Protein AF-A0A2E9NKI4-F1 (afdb_monomer_lite)

pLDDT: mean 85.31, std 16.9, range [49.91, 98.75]

Foldseek 3Di:
DDPVPDDPCVVPPPPPCPVVVVVVVVVVVVLVCLLVVLLVLCVVQVNDLVSSCVVVVHDSVVSVVSCVVSVNVVVNVVVVVD

Secondary structure (DSSP, 8-state):
--GGGS-HHHHS------HHHHHHHHHHHHHHHHHHHHHHHHHHTTT-HHHHHHHTTS-HHHHHHHHHHTTHHHHHHHHHT-

Radius of gyration: 22.03 Å; chains: 1; bounding box: 31×39×62 Å

Sequence (82 aa):
MTDEDLPIEYHLAPLDTGADGNEDRLQKACDTFERNFILRALERSEWNVSATARYLGIPLSTLKHKMGRLEIRELARRLRGA

Structure (mmCIF, N/CA/C/O backbone):
data_AF-A0A2E9NKI4-F1
#
_entry.id   AF-A0A2E9NKI4-F1
#
loop_
_atom_site.group_PDB
_atom_site.id
_atom_site.type_symbol
_atom_site.label_atom_id
_atom_site.label_alt_id
_atom_site.label_comp_id
_atom_site.label_asym_id
_atom_site.label_entity_id
_atom_site.label_seq_id
_atom_site.pdbx_PDB_ins_code
_atom_site.Cartn_x
_atom_site.Cartn_y
_atom_site.Cartn_z
_atom_site.occupancy
_atom_site.B_iso_or_equiv
_atom_site.auth_seq_id
_atom_site.auth_comp_id
_atom_site.auth_asym_id
_atom_site.auth_atom_id
_atom_site.pdbx_PDB_model_num
ATOM 1 N N . MET A 1 1 ? 14.110 -23.440 -52.724 1.00 49.91 1 MET A N 1
ATOM 2 C CA . MET A 1 1 ? 14.117 -22.041 -52.266 1.00 49.91 1 MET A CA 1
ATOM 3 C C . MET A 1 1 ? 15.373 -21.886 -51.448 1.00 49.91 1 MET A C 1
ATOM 5 O O . MET A 1 1 ? 15.522 -22.598 -50.463 1.00 49.91 1 MET A O 1
ATOM 9 N N . THR A 1 2 ? 16.331 -21.141 -51.986 1.00 58.47 2 THR A N 1
ATOM 10 C CA . THR A 1 2 ? 17.610 -20.835 -51.343 1.00 58.47 2 THR A CA 1
ATOM 11 C C . THR A 1 2 ? 17.385 -19.724 -50.322 1.00 58.47 2 THR A C 1
ATOM 13 O O . THR A 1 2 ? 16.517 -18.879 -50.520 1.00 58.47 2 THR A O 1
ATOM 16 N N . ASP A 1 3 ? 18.141 -19.752 -49.228 1.00 57.03 3 ASP A N 1
ATOM 17 C CA . ASP A 1 3 ? 18.037 -18.830 -48.082 1.00 57.03 3 ASP A CA 1
ATOM 18 C C . ASP A 1 3 ? 18.122 -17.332 -48.481 1.00 57.03 3 ASP A C 1
ATOM 20 O O . ASP A 1 3 ? 17.669 -16.460 -47.750 1.00 57.03 3 ASP A O 1
ATOM 24 N N . GLU A 1 4 ? 18.637 -17.041 -49.682 1.00 63.56 4 GLU A N 1
ATOM 25 C CA . GLU A 1 4 ? 18.862 -15.704 -50.256 1.00 63.56 4 GLU A CA 1
ATOM 26 C C . GLU A 1 4 ? 17.604 -14.934 -50.700 1.00 63.56 4 GLU A C 1
ATOM 28 O O . GLU A 1 4 ? 17.691 -13.729 -50.922 1.00 63.56 4 GLU A O 1
ATOM 33 N N . ASP A 1 5 ? 16.441 -15.581 -50.829 1.00 71.44 5 ASP A N 1
ATOM 34 C CA . ASP A 1 5 ? 15.204 -14.916 -51.289 1.00 71.44 5 ASP A CA 1
ATOM 35 C C . ASP A 1 5 ? 14.343 -14.354 -50.144 1.00 71.44 5 ASP A C 1
ATOM 37 O O . ASP A 1 5 ? 13.251 -13.821 -50.372 1.00 71.44 5 ASP A O 1
ATOM 41 N N . LEU A 1 6 ? 14.784 -14.496 -48.891 1.00 73.50 6 LEU A N 1
ATOM 42 C CA . LEU A 1 6 ? 14.006 -14.020 -47.754 1.00 73.50 6 LEU A CA 1
ATOM 43 C C . LEU A 1 6 ? 14.200 -12.492 -47.586 1.00 73.50 6 LEU A C 1
ATOM 45 O O . LEU A 1 6 ? 15.330 -12.007 -47.634 1.00 73.50 6 LEU A O 1
ATOM 49 N N . PRO A 1 7 ? 13.130 -11.695 -47.392 1.00 76.31 7 PRO A N 1
ATOM 50 C CA . PRO A 1 7 ? 13.256 -10.245 -47.266 1.00 76.31 7 PRO A CA 1
ATOM 51 C C . PRO A 1 7 ? 14.218 -9.841 -46.143 1.00 76.31 7 PRO A C 1
ATOM 53 O O . PRO A 1 7 ? 14.296 -10.503 -45.102 1.00 76.31 7 PRO A O 1
ATOM 56 N N . ILE A 1 8 ? 14.938 -8.733 -46.345 1.00 66.12 8 ILE A N 1
ATOM 57 C CA . ILE A 1 8 ? 15.954 -8.231 -45.406 1.00 66.12 8 ILE A CA 1
ATOM 58 C C . ILE A 1 8 ? 15.360 -8.036 -44.004 1.00 66.12 8 ILE A C 1
ATOM 60 O O . ILE A 1 8 ? 16.049 -8.300 -43.021 1.00 66.12 8 ILE A O 1
ATOM 64 N N . GLU A 1 9 ? 14.078 -7.666 -43.886 1.00 64.19 9 GLU A N 1
ATOM 65 C CA . GLU A 1 9 ? 13.423 -7.500 -42.581 1.00 64.19 9 GLU A CA 1
ATOM 66 C C . GLU A 1 9 ? 13.383 -8.798 -41.756 1.00 64.19 9 GLU A C 1
ATOM 68 O O . GLU A 1 9 ? 13.405 -8.746 -40.528 1.00 64.19 9 GLU A O 1
ATOM 73 N N . TYR A 1 10 ? 13.370 -9.960 -42.412 1.00 66.06 10 TYR A N 1
ATOM 74 C CA . TYR A 1 10 ? 13.371 -11.271 -41.759 1.00 66.06 10 TYR A CA 1
ATOM 75 C C . TYR A 1 10 ? 14.777 -11.793 -41.446 1.00 66.06 10 TYR A C 1
ATOM 77 O O . TYR A 1 10 ? 14.932 -12.572 -40.511 1.00 66.06 10 TYR A O 1
ATOM 85 N N . HIS A 1 11 ? 15.801 -11.340 -42.173 1.00 67.75 11 HIS A N 1
ATOM 86 C CA . HIS A 1 11 ? 17.207 -11.608 -41.840 1.00 67.75 11 HIS A CA 1
ATOM 87 C C . HIS A 1 11 ? 17.671 -10.791 -40.634 1.00 67.75 11 HIS A C 1
ATOM 89 O O . HIS A 1 11 ? 18.529 -11.216 -39.863 1.00 67.75 11 HIS A O 1
ATOM 95 N N . LEU A 1 12 ? 17.118 -9.584 -40.513 1.00 59.44 12 LEU A N 1
ATOM 96 C CA . LEU A 1 12 ? 17.477 -8.610 -39.497 1.00 59.44 12 LEU A CA 1
ATOM 97 C C . LEU A 1 12 ? 16.594 -8.647 -38.277 1.00 59.44 12 LEU A C 1
ATOM 99 O O . LEU A 1 12 ? 16.904 -7.861 -37.393 1.00 59.44 12 LEU A O 1
ATOM 103 N N . ALA A 1 13 ? 15.547 -9.482 -38.218 1.00 55.53 13 ALA A N 1
ATOM 104 C CA . ALA A 1 13 ? 14.767 -9.653 -37.004 1.00 55.53 13 ALA A CA 1
ATOM 105 C C . ALA A 1 13 ? 15.749 -10.053 -35.906 1.00 55.53 13 ALA A C 1
ATOM 107 O O . ALA A 1 13 ? 16.156 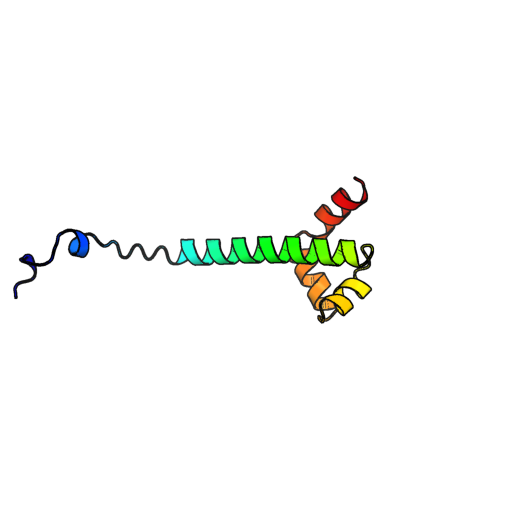-11.219 -35.840 1.00 55.53 13 ALA A O 1
ATOM 108 N N . PRO A 1 14 ? 16.167 -9.113 -35.040 1.00 55.09 14 PRO A N 1
ATOM 109 C CA . PRO A 1 14 ? 16.902 -9.524 -33.891 1.00 55.09 14 PRO A CA 1
ATOM 110 C C . PRO A 1 14 ? 15.796 -10.230 -33.124 1.00 55.09 14 PRO A C 1
ATOM 112 O O . PRO A 1 14 ? 14.792 -9.628 -32.725 1.00 55.09 14 PRO A O 1
ATOM 115 N N . LEU A 1 15 ? 15.951 -11.529 -32.915 1.00 55.41 15 LEU A N 1
ATOM 116 C CA . LEU A 1 15 ? 15.474 -12.090 -31.671 1.00 55.41 15 LEU A CA 1
ATOM 117 C C . LEU A 1 15 ? 16.292 -11.376 -30.591 1.00 55.41 15 LEU A C 1
ATOM 119 O O . LEU A 1 15 ? 17.204 -11.942 -30.002 1.00 55.41 15 LEU A O 1
ATOM 123 N N . ASP A 1 16 ? 15.989 -10.094 -30.371 1.00 53.97 16 ASP A N 1
ATOM 124 C CA . ASP A 1 16 ? 16.292 -9.376 -29.161 1.00 53.97 16 ASP A CA 1
ATOM 125 C C . ASP A 1 16 ? 15.331 -10.001 -28.160 1.00 53.97 16 ASP A C 1
ATOM 127 O O . ASP A 1 16 ? 14.319 -9.444 -27.736 1.00 53.97 16 ASP A O 1
ATOM 131 N N . THR A 1 17 ? 15.635 -11.247 -27.810 1.00 53.31 17 THR A N 1
ATOM 132 C CA . THR A 1 17 ? 15.240 -11.857 -26.563 1.00 53.31 17 THR A CA 1
ATOM 133 C C . THR A 1 17 ? 15.990 -11.117 -25.463 1.00 53.31 17 THR A C 1
ATOM 135 O O . THR A 1 17 ? 16.701 -11.716 -24.668 1.00 53.31 17 THR A O 1
ATOM 138 N N . GLY A 1 18 ? 15.786 -9.802 -25.367 1.00 50.38 18 GLY A N 1
ATOM 139 C CA . GLY A 1 18 ? 15.795 -9.089 -24.105 1.00 50.38 18 GLY A CA 1
ATOM 140 C C . GLY A 1 18 ? 14.557 -9.523 -23.325 1.00 50.38 18 GLY A C 1
ATOM 141 O O . GLY A 1 18 ? 13.690 -8.708 -23.016 1.00 50.38 18 GLY A O 1
ATOM 142 N N . ALA A 1 19 ? 14.436 -10.828 -23.066 1.00 53.22 19 ALA A N 1
ATOM 143 C CA . ALA A 1 19 ? 13.375 -11.402 -22.253 1.00 53.22 19 ALA A CA 1
ATOM 144 C C . ALA A 1 19 ? 13.398 -10.774 -20.847 1.00 53.22 19 ALA A C 1
ATOM 146 O O . ALA A 1 19 ? 12.340 -10.489 -20.288 1.00 53.22 19 ALA A O 1
ATOM 147 N N . ASP A 1 20 ? 14.590 -10.407 -20.365 1.00 54.56 20 ASP A N 1
ATOM 148 C CA . ASP A 1 20 ? 14.798 -9.706 -19.095 1.00 54.56 20 ASP A CA 1
ATOM 149 C C . ASP A 1 20 ? 14.125 -8.320 -19.056 1.00 54.56 20 ASP A C 1
ATOM 151 O O . ASP A 1 20 ? 13.533 -7.924 -18.054 1.00 54.56 20 ASP A O 1
ATOM 155 N N . GLY A 1 21 ? 14.120 -7.578 -20.170 1.00 58.12 21 GLY A N 1
ATOM 156 C CA . GLY A 1 21 ? 13.584 -6.214 -20.204 1.00 58.12 21 GLY A CA 1
ATOM 157 C C . GLY A 1 21 ? 12.055 -6.132 -20.189 1.00 58.12 21 GLY A C 1
ATOM 158 O O . GLY A 1 21 ? 11.501 -5.096 -19.809 1.00 58.12 21 GLY A O 1
ATOM 159 N N . ASN A 1 22 ? 11.353 -7.183 -20.620 1.00 61.72 22 ASN A N 1
ATOM 160 C CA . ASN A 1 22 ? 9.889 -7.184 -20.677 1.00 61.72 22 ASN A CA 1
ATOM 161 C C . ASN A 1 22 ? 9.265 -7.667 -19.360 1.00 61.72 22 ASN A C 1
ATOM 163 O O . ASN A 1 22 ? 8.265 -7.100 -18.911 1.00 61.72 22 ASN A O 1
ATOM 167 N N . GLU A 1 23 ? 9.887 -8.656 -18.715 1.00 66.12 23 GLU A N 1
ATOM 168 C CA . GLU A 1 23 ? 9.468 -9.155 -17.402 1.00 66.12 23 GLU A CA 1
ATOM 169 C C . GLU A 1 23 ? 9.630 -8.065 -16.326 1.00 66.12 23 GLU A C 1
ATOM 171 O O . GLU A 1 23 ? 8.688 -7.786 -15.579 1.00 66.12 23 GLU A O 1
ATOM 176 N N . ASP A 1 24 ? 10.736 -7.310 -16.370 1.00 80.94 24 ASP A N 1
ATOM 177 C CA . ASP A 1 24 ? 10.961 -6.143 -15.507 1.00 80.94 24 ASP A CA 1
ATOM 178 C C . ASP A 1 24 ? 9.920 -5.030 -15.713 1.00 80.94 24 ASP A C 1
ATOM 180 O O . ASP A 1 24 ? 9.470 -4.383 -14.759 1.00 80.94 24 ASP A O 1
ATOM 184 N N . ARG A 1 25 ? 9.488 -4.790 -16.960 1.00 89.50 25 ARG A N 1
ATOM 185 C CA . ARG A 1 25 ? 8.466 -3.774 -17.273 1.00 89.50 25 ARG A CA 1
ATOM 186 C C . ARG A 1 25 ? 7.093 -4.180 -16.760 1.00 89.50 25 ARG A C 1
ATOM 188 O O . ARG A 1 25 ? 6.408 -3.342 -16.167 1.00 89.50 25 ARG A O 1
ATOM 195 N N . LEU A 1 26 ? 6.700 -5.438 -16.966 1.00 90.12 26 LEU A N 1
ATOM 196 C CA . LEU A 1 26 ? 5.433 -5.954 -16.456 1.00 90.12 26 LEU A CA 1
ATOM 197 C C . LEU A 1 26 ? 5.419 -5.912 -14.929 1.00 90.12 26 LEU A C 1
ATOM 199 O O . LEU A 1 26 ? 4.474 -5.380 -14.347 1.00 90.12 26 LEU A O 1
ATOM 203 N N . GLN A 1 27 ? 6.482 -6.392 -14.281 1.00 91.25 27 GLN A N 1
ATOM 204 C CA . GLN A 1 27 ? 6.572 -6.388 -12.825 1.00 91.25 27 GLN A CA 1
ATOM 205 C C . GLN A 1 27 ? 6.493 -4.962 -12.269 1.00 91.25 27 GLN A C 1
ATOM 207 O O . GLN A 1 27 ? 5.706 -4.694 -11.362 1.00 91.25 27 GLN A O 1
ATOM 212 N N . LYS A 1 28 ? 7.211 -4.007 -12.871 1.00 93.19 28 LYS A N 1
ATOM 213 C CA . LYS A 1 28 ? 7.155 -2.593 -12.476 1.00 93.19 28 LYS A CA 1
ATOM 214 C C . LYS A 1 28 ? 5.765 -1.979 -12.656 1.00 93.19 28 LYS A C 1
ATOM 216 O O . LYS A 1 28 ? 5.328 -1.187 -11.812 1.00 93.19 28 LYS A O 1
ATOM 221 N N . ALA A 1 29 ? 5.0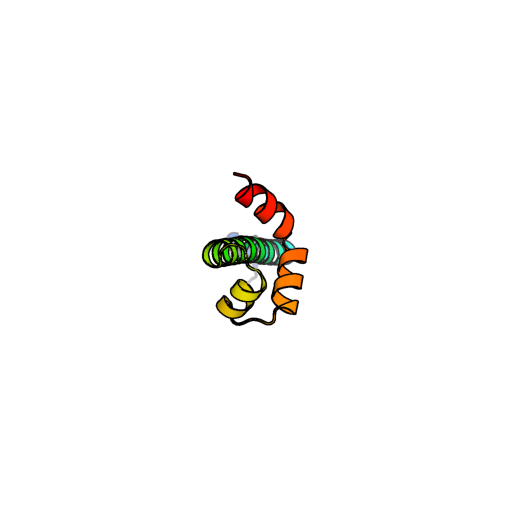66 -2.320 -13.738 1.00 94.81 29 ALA A N 1
ATOM 222 C CA . ALA A 1 29 ? 3.697 -1.874 -13.971 1.00 94.81 29 ALA A CA 1
ATOM 223 C C . ALA A 1 29 ? 2.741 -2.457 -12.917 1.00 94.81 29 ALA A C 1
ATOM 225 O O . ALA A 1 29 ? 1.974 -1.706 -12.309 1.00 94.81 29 ALA A O 1
ATOM 226 N N . CYS A 1 30 ? 2.850 -3.758 -12.637 1.00 96.50 30 CYS A N 1
ATOM 227 C CA . CYS A 1 30 ? 2.086 -4.450 -11.602 1.00 96.50 30 CYS A CA 1
ATOM 228 C C . CYS A 1 30 ? 2.332 -3.852 -10.214 1.00 96.50 30 CYS A C 1
ATOM 230 O O . CYS A 1 30 ? 1.372 -3.530 -9.520 1.00 96.50 30 CYS A O 1
ATOM 232 N N . ASP A 1 31 ? 3.587 -3.622 -9.829 1.00 96.25 31 ASP A N 1
ATOM 233 C CA . ASP A 1 31 ? 3.942 -3.018 -8.541 1.00 96.25 31 ASP A CA 1
ATOM 234 C C . ASP A 1 31 ? 3.393 -1.596 -8.415 1.00 96.25 31 ASP A C 1
ATOM 236 O O . ASP A 1 31 ? 2.909 -1.190 -7.357 1.00 96.25 31 ASP A O 1
ATOM 240 N N . THR A 1 32 ? 3.435 -0.824 -9.502 1.00 96.62 32 THR A N 1
ATOM 241 C CA . THR A 1 32 ? 2.883 0.534 -9.531 1.00 96.62 32 THR A CA 1
ATOM 242 C C . THR A 1 32 ? 1.368 0.515 -9.384 1.00 96.62 32 THR A C 1
ATOM 244 O O . THR A 1 32 ? 0.825 1.273 -8.577 1.00 96.62 32 THR A O 1
ATOM 247 N N . PHE A 1 33 ? 0.680 -0.359 -10.117 1.00 97.75 33 PHE A N 1
ATOM 248 C CA . PHE A 1 33 ? -0.760 -0.534 -9.989 1.00 97.75 33 PHE A CA 1
ATOM 249 C C . PHE A 1 33 ? -1.135 -0.993 -8.579 1.00 97.75 33 PHE A C 1
ATOM 251 O O . PHE A 1 33 ? -1.935 -0.334 -7.918 1.00 97.75 33 PHE A O 1
ATOM 258 N N . GLU A 1 34 ? -0.514 -2.068 -8.092 1.00 97.88 34 GLU A N 1
ATOM 259 C CA . GLU A 1 34 ? -0.783 -2.652 -6.780 1.00 97.88 34 GLU A CA 1
ATOM 260 C C . GLU A 1 34 ? -0.570 -1.615 -5.676 1.00 97.88 34 GLU A C 1
ATOM 262 O O . GLU A 1 34 ? -1.401 -1.480 -4.774 1.00 97.88 34 GLU A O 1
ATOM 267 N N . ARG A 1 35 ? 0.489 -0.804 -5.792 1.00 98.12 35 ARG A N 1
ATOM 268 C CA . ARG A 1 35 ? 0.770 0.261 -4.835 1.00 98.12 35 ARG A CA 1
ATOM 269 C C . ARG A 1 35 ? -0.347 1.299 -4.779 1.00 98.12 35 ARG A C 1
ATOM 271 O O . ARG A 1 35 ? -0.855 1.609 -3.701 1.00 98.12 35 ARG A O 1
ATOM 278 N N . ASN A 1 36 ? -0.740 1.825 -5.936 1.00 97.62 36 ASN A N 1
ATOM 279 C CA . ASN A 1 36 ? -1.808 2.821 -6.036 1.00 97.62 36 ASN A CA 1
ATOM 280 C C . ASN A 1 36 ? -3.163 2.252 -5.599 1.00 97.62 36 ASN A C 1
ATOM 282 O O . ASN A 1 36 ? -3.939 2.931 -4.927 1.00 97.62 36 ASN A O 1
ATOM 286 N N . PHE A 1 37 ? -3.435 0.997 -5.944 1.00 98.25 37 PHE A N 1
ATOM 287 C CA . PHE A 1 37 ? -4.664 0.310 -5.582 1.00 98.25 37 PHE A CA 1
ATOM 288 C C . PHE A 1 37 ? -4.792 0.144 -4.062 1.00 98.25 37 PHE A C 1
ATOM 290 O O . PHE A 1 37 ? -5.825 0.494 -3.488 1.00 98.25 37 PHE A O 1
ATOM 297 N N . ILE A 1 38 ? -3.722 -0.294 -3.390 1.00 98.25 38 ILE A N 1
ATOM 298 C CA . ILE A 1 38 ? -3.686 -0.412 -1.926 1.00 98.25 38 ILE A CA 1
ATOM 299 C C . ILE A 1 38 ? -3.828 0.961 -1.254 1.00 98.25 38 ILE A C 1
ATOM 301 O O . ILE A 1 38 ? -4.554 1.068 -0.268 1.00 98.25 38 ILE A O 1
ATOM 305 N N . LEU A 1 39 ? -3.185 2.014 -1.772 1.00 97.94 39 LEU A N 1
ATOM 306 C CA . LEU A 1 39 ? -3.316 3.371 -1.221 1.00 97.94 39 LEU A CA 1
ATOM 307 C C . LEU A 1 39 ? -4.761 3.883 -1.275 1.00 97.94 39 LEU A C 1
ATOM 309 O O . LEU A 1 39 ? -5.272 4.355 -0.263 1.00 97.94 39 LEU A O 1
ATOM 313 N N . ARG A 1 40 ? -5.449 3.713 -2.409 1.00 97.75 40 ARG A N 1
ATOM 314 C CA . ARG A 1 40 ? -6.868 4.087 -2.542 1.00 97.75 40 ARG A CA 1
ATOM 315 C C . ARG A 1 40 ? -7.771 3.277 -1.611 1.00 97.75 40 ARG A C 1
ATOM 317 O O . ARG A 1 40 ? -8.726 3.805 -1.049 1.00 97.75 40 ARG A O 1
ATOM 324 N N . ALA A 1 41 ? -7.475 1.991 -1.430 1.00 98.25 41 ALA A N 1
ATOM 325 C CA . ALA A 1 41 ? -8.216 1.136 -0.507 1.00 98.25 41 ALA A CA 1
ATOM 326 C C . ALA A 1 41 ? -8.007 1.543 0.963 1.00 98.25 41 ALA A C 1
ATOM 328 O O . ALA A 1 41 ? -8.960 1.506 1.747 1.00 98.25 41 ALA A O 1
ATOM 329 N N . LEU A 1 42 ? -6.785 1.955 1.323 1.00 97.94 42 LEU A N 1
ATOM 330 C CA . LEU A 1 42 ? -6.468 2.512 2.637 1.00 97.94 42 LEU A CA 1
ATOM 331 C C . LEU A 1 42 ? -7.234 3.810 2.875 1.00 97.94 42 LEU A C 1
ATOM 333 O O . LEU A 1 42 ? -7.899 3.917 3.896 1.00 97.94 42 LEU A O 1
ATOM 337 N N . GLU A 1 43 ? -7.188 4.752 1.935 1.00 96.81 43 GLU A N 1
ATOM 338 C CA . GLU A 1 43 ? -7.918 6.022 2.020 1.00 96.81 43 GLU A CA 1
ATOM 339 C C . GLU A 1 43 ? -9.426 5.794 2.203 1.00 96.81 43 GLU A C 1
ATOM 341 O O . GLU A 1 43 ? -10.021 6.314 3.146 1.00 96.81 43 GLU A O 1
ATOM 346 N N . ARG A 1 44 ? -10.028 4.911 1.390 1.00 96.81 44 ARG A N 1
ATOM 347 C CA . ARG A 1 44 ? -11.439 4.502 1.521 1.00 96.81 44 ARG A CA 1
ATOM 348 C C . ARG A 1 44 ? -11.775 3.919 2.894 1.00 96.81 44 ARG A C 1
ATOM 350 O O . ARG A 1 44 ? -12.906 4.045 3.350 1.00 96.81 44 ARG A O 1
ATOM 357 N N . SER A 1 45 ? -10.822 3.232 3.512 1.00 97.62 45 SER A N 1
ATOM 358 C CA . SER A 1 45 ? -10.994 2.579 4.811 1.00 97.62 45 SER A CA 1
ATOM 359 C C . SER A 1 45 ? -10.477 3.445 5.963 1.00 97.62 45 SER A C 1
ATOM 361 O O . SER A 1 45 ? -10.088 2.897 6.996 1.00 97.62 45 SER A O 1
ATOM 363 N N . GLU A 1 46 ? -10.390 4.767 5.776 1.00 96.50 46 GLU A N 1
ATOM 364 C CA . GLU A 1 46 ? -9.923 5.734 6.782 1.00 96.50 46 GLU A CA 1
ATOM 365 C C . GLU A 1 46 ? -8.544 5.370 7.354 1.00 96.50 46 GLU A C 1
ATOM 367 O O . GLU A 1 46 ? -8.252 5.507 8.542 1.00 96.50 46 GLU A O 1
ATOM 372 N N . TRP A 1 47 ? -7.679 4.840 6.490 1.00 96.81 47 TRP A N 1
ATOM 373 C CA . TRP A 1 47 ? -6.331 4.372 6.803 1.00 96.81 47 TRP A CA 1
ATOM 374 C C . TRP A 1 47 ? -6.271 3.220 7.819 1.00 96.81 47 TRP A C 1
ATOM 376 O O . TRP A 1 47 ? -5.199 2.897 8.345 1.00 96.81 47 TRP A O 1
ATOM 386 N N . ASN A 1 48 ? -7.396 2.544 8.067 1.00 97.19 48 ASN A N 1
ATOM 387 C CA . ASN A 1 48 ? -7.466 1.367 8.919 1.00 97.19 48 ASN A CA 1
ATOM 388 C C . ASN A 1 48 ? -7.031 0.112 8.147 1.00 97.19 48 ASN A C 1
ATOM 390 O O . ASN A 1 48 ? -7.751 -0.417 7.297 1.00 97.19 48 ASN A O 1
ATOM 394 N N . VAL A 1 49 ? -5.852 -0.413 8.486 1.00 97.88 49 VAL A N 1
ATOM 395 C CA . VAL A 1 49 ? -5.244 -1.570 7.805 1.00 97.88 49 VAL A CA 1
ATOM 396 C C . VAL A 1 49 ? -6.107 -2.835 7.914 1.00 97.88 49 VAL A C 1
ATOM 398 O O . VAL A 1 49 ? -6.257 -3.565 6.936 1.00 97.88 49 VAL A O 1
ATOM 401 N N . SER A 1 50 ? -6.711 -3.098 9.075 1.00 98.44 50 SER A N 1
ATOM 402 C CA . SER A 1 50 ? -7.557 -4.283 9.281 1.00 98.44 50 SER A CA 1
ATOM 403 C C . SER A 1 50 ? -8.883 -4.189 8.523 1.00 98.44 50 SER A C 1
ATOM 405 O O . SER A 1 50 ? -9.375 -5.192 8.007 1.00 98.44 50 SER A O 1
ATOM 407 N N . ALA A 1 51 ? -9.475 -2.996 8.431 1.00 98.56 51 ALA A N 1
ATOM 408 C CA . ALA A 1 51 ? -10.643 -2.756 7.585 1.00 98.56 51 ALA A CA 1
ATOM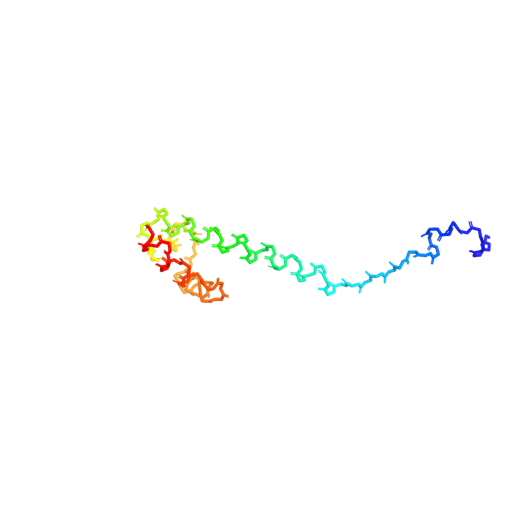 409 C C . ALA A 1 51 ? -10.290 -2.877 6.095 1.00 98.56 51 ALA A C 1
ATOM 411 O O . ALA A 1 51 ? -11.009 -3.544 5.359 1.00 98.56 51 ALA A O 1
ATOM 412 N N . THR A 1 52 ? -9.134 -2.350 5.686 1.00 98.62 52 THR A N 1
ATOM 413 C CA . THR A 1 52 ? -8.643 -2.431 4.303 1.00 98.62 52 THR A CA 1
ATOM 414 C C . THR A 1 52 ? -8.423 -3.876 3.859 1.00 98.62 52 THR A C 1
ATOM 416 O O . THR A 1 52 ? -8.834 -4.247 2.767 1.00 98.62 52 THR A O 1
ATOM 419 N N . ALA A 1 53 ? -7.823 -4.724 4.703 1.00 98.62 53 ALA A N 1
ATOM 420 C CA . ALA A 1 53 ? -7.631 -6.142 4.388 1.00 98.62 53 ALA A CA 1
ATOM 421 C C . ALA A 1 53 ? -8.969 -6.862 4.152 1.00 98.62 53 ALA A C 1
ATOM 423 O O . ALA A 1 53 ? -9.113 -7.595 3.175 1.00 98.62 53 ALA A O 1
ATOM 424 N N . ARG A 1 54 ? -9.970 -6.587 5.005 1.00 98.56 54 ARG A N 1
ATOM 425 C CA . ARG A 1 54 ? -11.339 -7.099 4.837 1.00 98.56 54 ARG A CA 1
ATOM 426 C C . ARG A 1 54 ? -11.988 -6.579 3.553 1.00 98.56 54 ARG A C 1
ATOM 428 O O . ARG A 1 54 ? -12.583 -7.368 2.833 1.00 98.56 54 ARG A O 1
ATOM 435 N N . TYR A 1 55 ? -11.834 -5.290 3.248 1.00 98.19 55 TYR A N 1
ATOM 436 C CA . TYR A 1 55 ? -12.344 -4.677 2.018 1.00 98.19 55 TYR A CA 1
ATOM 437 C C . TYR A 1 55 ? -11.721 -5.290 0.755 1.00 98.19 55 TYR A C 1
ATOM 439 O O . TYR A 1 55 ? -12.425 -5.556 -0.212 1.00 98.19 55 TYR A O 1
ATOM 447 N N . LEU A 1 56 ? -10.415 -5.557 0.777 1.00 98.00 56 LEU A N 1
ATOM 448 C CA . LEU A 1 56 ? -9.684 -6.178 -0.329 1.00 98.00 56 LEU A CA 1
ATOM 449 C C . LEU A 1 56 ? -9.900 -7.697 -0.433 1.00 98.00 56 LEU A C 1
ATOM 451 O O . LEU A 1 56 ? -9.429 -8.304 -1.390 1.00 98.00 56 LEU A O 1
ATOM 455 N N . GLY A 1 57 ? -10.566 -8.321 0.543 1.00 98.38 57 GLY A N 1
ATOM 456 C CA . GLY A 1 57 ? -10.798 -9.765 0.555 1.00 98.38 57 GLY A CA 1
ATOM 457 C C . GLY A 1 57 ? -9.529 -10.600 0.757 1.00 98.38 57 GLY A C 1
ATOM 458 O O . GLY A 1 57 ? -9.473 -11.736 0.294 1.00 98.38 57 GLY A O 1
ATOM 459 N N . ILE A 1 58 ? -8.506 -10.060 1.430 1.00 98.44 58 ILE A N 1
ATOM 460 C CA . ILE A 1 58 ? -7.227 -10.752 1.663 1.00 98.44 58 ILE A CA 1
ATOM 461 C C . ILE A 1 58 ? -6.880 -10.847 3.156 1.00 98.44 58 ILE A C 1
ATOM 463 O O . ILE A 1 58 ? -7.279 -9.985 3.945 1.00 98.44 58 ILE A O 1
ATOM 467 N N . PRO A 1 59 ? -6.085 -11.850 3.580 1.00 98.75 59 PRO A N 1
ATOM 468 C CA . PRO A 1 59 ? -5.596 -11.921 4.952 1.00 98.75 59 PRO A CA 1
ATOM 469 C C . PRO A 1 59 ? -4.798 -10.674 5.359 1.00 98.75 59 PRO A C 1
ATOM 471 O O . PRO A 1 59 ? -4.028 -10.109 4.576 1.00 98.75 59 PRO A O 1
ATOM 474 N N . LEU A 1 60 ? -4.916 -10.276 6.631 1.00 98.62 60 LEU A N 1
ATOM 475 C CA . LEU A 1 60 ? -4.195 -9.119 7.176 1.00 98.62 60 LEU A CA 1
ATOM 476 C C . LEU A 1 60 ? -2.670 -9.262 7.046 1.00 98.62 60 LEU A C 1
ATOM 478 O O . LEU A 1 60 ? -1.976 -8.280 6.783 1.00 98.62 60 LEU A O 1
ATOM 482 N N . SER A 1 61 ? -2.143 -10.473 7.228 1.00 98.38 61 SER A N 1
ATOM 483 C CA . SER A 1 61 ? -0.721 -10.781 7.038 1.00 98.38 61 SER A CA 1
ATOM 484 C C . SER A 1 61 ? -0.274 -10.514 5.599 1.00 98.38 61 SER A C 1
ATOM 486 O O . SER A 1 61 ? 0.753 -9.867 5.396 1.00 98.38 61 SER A O 1
ATOM 488 N N . THR A 1 62 ? -1.074 -10.921 4.612 1.00 98.44 62 THR A N 1
ATOM 489 C CA . THR A 1 62 ? -0.822 -10.685 3.185 1.00 98.44 62 THR A CA 1
ATOM 490 C C . THR A 1 62 ? -0.796 -9.196 2.861 1.00 98.44 62 THR A C 1
ATOM 492 O O . THR A 1 62 ? 0.136 -8.733 2.203 1.00 98.44 62 THR A O 1
ATOM 495 N N . LEU A 1 63 ? -1.763 -8.421 3.369 1.00 98.62 63 LEU A N 1
ATOM 496 C CA . LEU A 1 63 ? -1.756 -6.969 3.184 1.00 98.62 63 LEU A CA 1
ATOM 497 C C . LEU A 1 63 ? -0.512 -6.336 3.823 1.00 98.62 63 LEU A C 1
ATOM 499 O O . LEU A 1 63 ? 0.177 -5.551 3.178 1.00 98.62 63 LEU A O 1
ATOM 503 N N . LYS A 1 64 ? -0.175 -6.709 5.065 1.00 98.06 64 LYS A N 1
ATOM 504 C CA . LYS A 1 64 ? 1.023 -6.200 5.756 1.00 98.06 64 LYS A CA 1
ATOM 505 C C . LYS A 1 64 ? 2.309 -6.515 4.990 1.00 98.06 64 LYS A C 1
ATOM 507 O O . LYS A 1 64 ? 3.177 -5.647 4.917 1.00 98.06 64 LYS A O 1
ATOM 512 N N . HIS A 1 65 ? 2.413 -7.712 4.415 1.00 98.25 65 HIS A N 1
ATOM 513 C CA . HIS A 1 65 ? 3.545 -8.111 3.585 1.00 98.25 65 HIS A CA 1
ATOM 514 C C . HIS A 1 65 ? 3.650 -7.240 2.323 1.00 98.25 65 HIS A C 1
ATOM 516 O O . HIS A 1 65 ? 4.689 -6.619 2.097 1.00 98.25 65 HIS A O 1
ATOM 522 N N . LYS A 1 66 ? 2.559 -7.099 1.554 1.00 97.94 66 LYS A N 1
ATOM 523 C CA . LYS A 1 66 ? 2.520 -6.243 0.352 1.00 97.94 66 LYS A CA 1
ATOM 524 C C . LYS A 1 66 ? 2.834 -4.779 0.672 1.00 97.94 66 LYS A C 1
ATOM 526 O O . LYS A 1 66 ? 3.594 -4.144 -0.050 1.00 97.94 66 LYS A O 1
ATOM 531 N N . MET A 1 67 ? 2.318 -4.259 1.788 1.00 98.00 67 MET A N 1
ATOM 532 C CA . MET A 1 67 ? 2.603 -2.894 2.244 1.00 98.00 67 MET A CA 1
ATOM 533 C C . MET A 1 67 ? 4.075 -2.660 2.592 1.00 98.00 67 MET A C 1
ATOM 535 O O . MET A 1 67 ? 4.550 -1.538 2.430 1.00 98.00 67 MET A O 1
ATOM 539 N N . GLY A 1 68 ? 4.773 -3.680 3.101 1.00 97.19 68 GLY A N 1
ATOM 540 C CA . GLY A 1 68 ? 6.216 -3.624 3.326 1.00 97.19 68 GLY A CA 1
ATOM 541 C C . GLY A 1 68 ? 6.983 -3.637 2.007 1.00 97.19 68 GLY A C 1
ATOM 542 O O . GLY A 1 68 ? 7.772 -2.735 1.757 1.00 97.19 68 GLY A O 1
ATOM 543 N N . ARG A 1 69 ? 6.678 -4.608 1.138 1.00 96.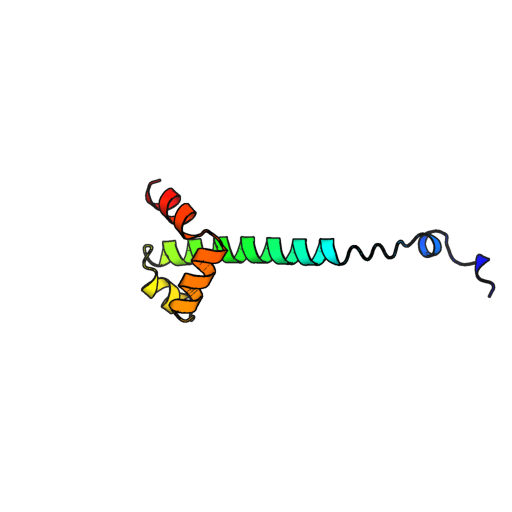88 69 ARG A N 1
ATOM 544 C CA . ARG A 1 69 ? 7.334 -4.782 -0.167 1.00 96.88 69 ARG A CA 1
ATOM 545 C C . ARG A 1 69 ? 7.208 -3.558 -1.081 1.00 96.88 69 ARG A C 1
ATOM 547 O O . ARG A 1 69 ? 8.151 -3.229 -1.781 1.00 96.88 69 ARG A O 1
ATOM 554 N N . LEU A 1 70 ? 6.048 -2.899 -1.085 1.00 96.81 70 LEU A N 1
ATOM 555 C CA . LEU A 1 70 ? 5.743 -1.771 -1.978 1.00 96.81 70 LEU A CA 1
ATOM 556 C C . LEU A 1 70 ? 5.950 -0.389 -1.334 1.00 96.81 70 LEU A C 1
ATOM 558 O O . LEU A 1 70 ? 5.526 0.614 -1.914 1.00 96.81 70 LEU A O 1
ATOM 562 N N . GLU A 1 71 ? 6.544 -0.34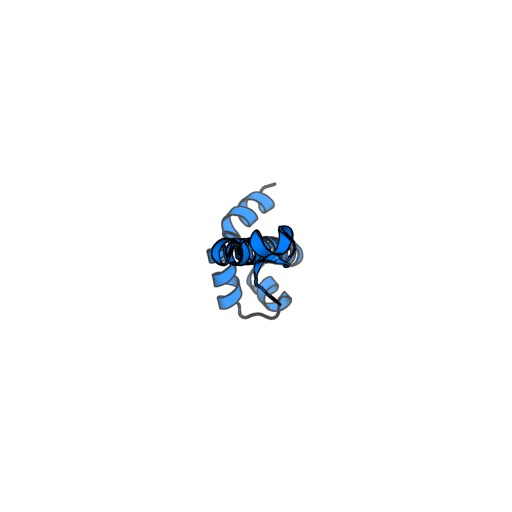1 -0.135 1.00 95.06 71 GLU A N 1
ATOM 563 C CA . GLU A 1 71 ? 6.837 0.889 0.624 1.00 95.06 71 GLU A CA 1
ATOM 564 C C . GLU A 1 71 ? 5.598 1.763 0.920 1.00 95.06 71 GLU A C 1
ATOM 566 O O . GLU A 1 71 ? 5.674 2.977 1.118 1.00 95.06 71 GLU A O 1
ATOM 571 N N . ILE A 1 72 ? 4.419 1.136 1.013 1.00 96.19 72 ILE A N 1
ATOM 572 C CA . ILE A 1 72 ? 3.127 1.819 1.207 1.00 96.19 72 ILE A CA 1
ATOM 573 C C . ILE A 1 72 ? 3.106 2.642 2.495 1.00 96.19 72 ILE A C 1
ATOM 575 O O . ILE A 1 72 ? 2.461 3.686 2.552 1.00 96.19 72 ILE A O 1
ATOM 579 N N . ARG A 1 73 ? 3.774 2.171 3.554 1.00 93.25 73 ARG A N 1
ATOM 580 C CA . ARG A 1 73 ? 3.708 2.797 4.885 1.00 93.25 73 ARG A CA 1
ATOM 581 C C . ARG A 1 73 ? 4.246 4.224 4.892 1.00 93.25 73 ARG A C 1
ATOM 583 O O . ARG A 1 73 ? 3.642 5.087 5.525 1.00 93.25 73 ARG A O 1
ATOM 590 N N . GLU A 1 74 ? 5.349 4.458 4.189 1.00 93.06 74 GLU A N 1
ATOM 591 C CA . GLU A 1 74 ? 5.979 5.776 4.106 1.00 93.06 74 GLU A CA 1
ATOM 592 C C . GLU A 1 74 ? 5.122 6.729 3.267 1.00 93.06 74 GLU A C 1
ATOM 594 O O . GLU A 1 74 ? 4.837 7.851 3.688 1.00 93.06 74 GLU A O 1
ATOM 599 N N . LEU A 1 75 ? 4.595 6.248 2.138 1.00 92.31 75 LEU A N 1
ATOM 600 C CA . LEU A 1 75 ? 3.683 7.014 1.284 1.00 92.31 75 LEU A CA 1
ATOM 601 C C . LEU A 1 75 ? 2.382 7.383 2.009 1.00 92.31 75 LEU A C 1
ATOM 603 O O . LEU A 1 75 ? 1.971 8.540 1.993 1.00 92.31 75 LEU A O 1
ATOM 607 N N . ALA A 1 76 ? 1.773 6.433 2.718 1.00 91.56 76 ALA A N 1
ATOM 608 C CA . ALA A 1 76 ? 0.567 6.669 3.508 1.00 91.56 76 ALA A CA 1
ATOM 609 C C . ALA A 1 76 ? 0.806 7.622 4.693 1.00 91.56 76 ALA A C 1
ATOM 611 O O . ALA A 1 76 ? -0.124 8.287 5.146 1.00 91.56 76 ALA A O 1
ATOM 612 N N . ARG A 1 77 ? 2.030 7.696 5.237 1.00 91.81 77 ARG A N 1
ATOM 613 C CA . ARG A 1 77 ? 2.373 8.697 6.261 1.00 91.81 77 ARG A CA 1
ATOM 614 C C . ARG A 1 77 ? 2.410 10.101 5.658 1.00 91.81 77 ARG A C 1
ATOM 616 O O . ARG A 1 77 ? 1.860 11.013 6.259 1.00 91.81 77 ARG A O 1
ATOM 623 N N . ARG A 1 78 ? 3.002 10.253 4.468 1.00 90.44 78 ARG A N 1
ATOM 624 C CA . ARG A 1 78 ? 3.072 11.538 3.751 1.00 90.44 78 ARG A 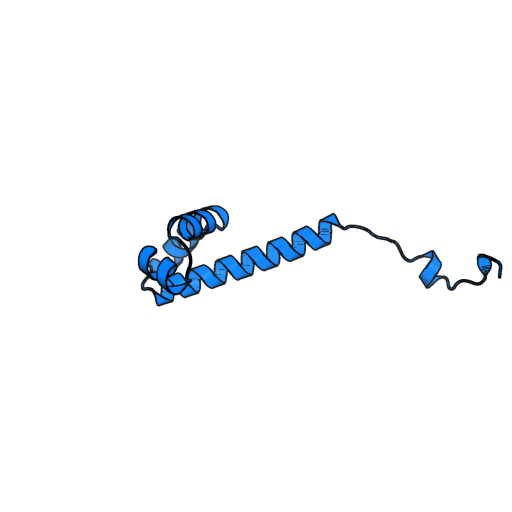CA 1
ATOM 625 C C . ARG A 1 78 ? 1.689 12.040 3.336 1.00 90.44 78 ARG A C 1
ATOM 627 O O . ARG A 1 78 ? 1.409 13.211 3.525 1.00 90.44 78 ARG A O 1
ATOM 634 N N . LEU A 1 79 ? 0.827 11.155 2.832 1.00 88.94 79 LEU A N 1
ATOM 635 C CA . LEU A 1 79 ? -0.522 11.514 2.374 1.00 88.94 79 LEU A CA 1
ATOM 636 C C . LEU A 1 79 ? -1.492 11.857 3.514 1.00 88.94 79 LEU A C 1
ATOM 638 O O . LEU A 1 79 ? -2.386 12.660 3.315 1.00 88.94 79 LEU A O 1
ATOM 642 N N . ARG A 1 80 ? -1.320 11.274 4.707 1.00 85.06 80 ARG A N 1
ATOM 643 C CA . ARG A 1 80 ? -2.142 11.610 5.887 1.00 85.06 80 ARG A CA 1
ATOM 644 C C . ARG A 1 80 ? -1.764 12.920 6.570 1.00 85.06 80 ARG A C 1
ATOM 646 O O . ARG A 1 80 ? -2.537 13.411 7.382 1.00 85.06 80 ARG A O 1
ATOM 653 N N . GLY A 1 81 ? -0.546 13.400 6.337 1.00 79.25 81 GLY A N 1
ATOM 654 C CA . GLY A 1 81 ? -0.069 14.679 6.861 1.00 79.25 81 GLY A CA 1
ATOM 655 C C . GLY A 1 81 ? -0.226 15.840 5.878 1.00 79.25 81 GLY A C 1
ATOM 656 O O . GLY A 1 81 ? 0.239 16.930 6.198 1.00 79.25 81 GLY A O 1
ATOM 657 N N . ALA A 1 82 ? -0.797 15.585 4.696 1.00 56.84 82 ALA A N 1
ATOM 658 C CA . ALA A 1 82 ? -1.083 16.571 3.659 1.00 56.84 82 ALA A CA 1
ATOM 659 C C . ALA A 1 82 ? -2.526 17.080 3.760 1.00 56.84 82 ALA A C 1
ATOM 661 O O . ALA A 1 82 ? -3.380 16.321 4.274 1.00 56.84 82 ALA A O 1
#